Protein AF-A0A7R9DXJ0-F1 (afdb_monomer_lite)

Secondary structure (DSSP, 8-state):
-----------EEEEEEESS--S--HHHHHHHHHH-TTEEEEEEEE--S-HHHHHHHHHHHHTTS---SEEEEEE-S--HHHHHHHHHHHHHHHHHHHHTT-EEEE-

pLDDT: mean 82.28, std 13.17, range [39.06, 94.81]

Structure (mmCIF, N/CA/C/O backbone):
data_AF-A0A7R9DXJ0-F1
#
_entry.id   AF-A0A7R9DXJ0-F1
#
loop_
_atom_site.group_PDB
_atom_site.id
_atom_site.type_symbol
_atom_site.label_atom_id
_atom_site.label_alt_id
_atom_site.label_comp_id
_atom_site.label_asym_id
_atom_site.label_entity_id
_atom_site.label_seq_id
_atom_site.pdbx_PDB_ins_code
_atom_site.Cartn_x
_atom_site.Cartn_y
_atom_site.Cartn_z
_atom_site.occupancy
_atom_site.B_iso_or_equiv
_atom_site.auth_seq_id
_atom_site.auth_comp_id
_atom_site.auth_asym_id
_atom_site.auth_atom_id
_atom_site.pdbx_PDB_model_num
ATOM 1 N N . MET A 1 1 ? -40.713 -8.459 20.300 1.00 39.06 1 MET A N 1
ATOM 2 C CA . MET A 1 1 ? -39.605 -7.522 20.013 1.00 39.06 1 MET A CA 1
ATOM 3 C C . MET A 1 1 ? -38.894 -8.020 18.768 1.00 39.06 1 MET A C 1
ATOM 5 O O . MET A 1 1 ? -38.331 -9.104 18.799 1.00 39.06 1 MET A O 1
ATOM 9 N N . SER A 1 2 ? -39.019 -7.301 17.653 1.00 40.84 2 SER A N 1
ATOM 10 C CA . SER A 1 2 ? -38.411 -7.686 16.376 1.00 40.84 2 SER A CA 1
ATOM 11 C C . SER A 1 2 ? -36.960 -7.217 16.364 1.00 40.84 2 SER A C 1
ATOM 13 O O . SER A 1 2 ? -36.696 -6.034 16.151 1.00 40.84 2 SER A O 1
ATOM 15 N N . VAL A 1 3 ? -36.022 -8.127 16.621 1.00 47.97 3 VAL A N 1
ATOM 16 C CA . VAL A 1 3 ? -34.596 -7.883 16.380 1.00 47.97 3 VAL A CA 1
ATOM 17 C C . VAL A 1 3 ? -34.399 -7.732 14.873 1.00 47.97 3 VAL A C 1
ATOM 19 O O . VAL A 1 3 ? -34.497 -8.693 14.116 1.00 47.97 3 VAL A O 1
ATOM 22 N N . ARG A 1 4 ? -34.205 -6.492 14.413 1.00 46.66 4 ARG A N 1
ATOM 23 C CA . ARG A 1 4 ? -33.791 -6.232 13.031 1.00 46.66 4 ARG A CA 1
ATOM 24 C C . ARG A 1 4 ? -32.436 -6.921 12.829 1.00 46.66 4 ARG A C 1
ATOM 26 O O . ARG A 1 4 ? -31.551 -6.704 13.658 1.00 46.66 4 ARG A O 1
ATOM 33 N N . PRO A 1 5 ? -32.241 -7.724 11.772 1.00 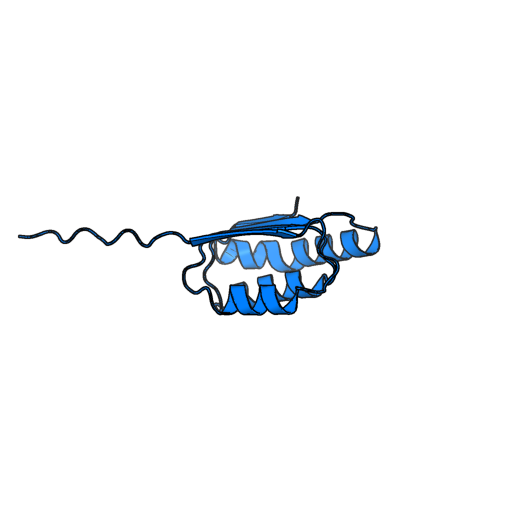48.31 5 PRO A N 1
ATOM 34 C CA . PRO A 1 5 ? -30.911 -8.204 11.459 1.00 48.31 5 PRO A CA 1
ATOM 35 C C . PRO A 1 5 ? -30.043 -6.982 11.157 1.00 48.31 5 PRO A C 1
ATOM 37 O O . PRO A 1 5 ? -30.427 -6.132 10.351 1.00 48.31 5 PRO A O 1
ATOM 40 N N . LEU A 1 6 ? -28.892 -6.878 11.827 1.00 51.62 6 LEU A N 1
ATOM 41 C CA . LEU A 1 6 ? -27.816 -5.991 11.401 1.00 51.62 6 LEU A CA 1
ATOM 42 C C . LEU A 1 6 ? -27.543 -6.334 9.939 1.00 51.62 6 LEU A C 1
ATOM 44 O O . LEU A 1 6 ? -27.084 -7.439 9.641 1.00 51.62 6 LEU A O 1
ATOM 48 N N . ALA A 1 7 ? -27.906 -5.426 9.032 1.00 52.59 7 ALA A N 1
ATOM 49 C CA . ALA A 1 7 ? -27.550 -5.538 7.631 1.00 52.59 7 ALA A CA 1
ATOM 50 C C . ALA A 1 7 ? -26.051 -5.840 7.592 1.00 52.59 7 ALA A C 1
ATOM 52 O O . ALA A 1 7 ? -25.252 -5.041 8.086 1.00 52.59 7 ALA A O 1
ATOM 53 N N . LYS A 1 8 ? -25.678 -7.026 7.097 1.00 49.50 8 LYS A N 1
ATOM 54 C CA . LYS A 1 8 ? -24.279 -7.354 6.837 1.00 49.50 8 LYS A CA 1
ATOM 55 C C . LYS A 1 8 ? -23.770 -6.233 5.938 1.00 49.50 8 LYS A C 1
ATOM 57 O O . LYS A 1 8 ? -24.169 -6.178 4.778 1.00 49.50 8 LYS A O 1
ATOM 62 N N . ARG A 1 9 ? -22.964 -5.308 6.475 1.00 53.75 9 ARG A N 1
ATOM 63 C CA . ARG A 1 9 ? -22.193 -4.383 5.643 1.00 53.75 9 ARG A CA 1
ATOM 64 C C . ARG A 1 9 ? -21.428 -5.284 4.688 1.00 53.75 9 ARG A C 1
ATOM 66 O O . ARG A 1 9 ? -20.631 -6.105 5.139 1.00 53.75 9 ARG A O 1
ATOM 73 N N . GLN A 1 10 ? -21.782 -5.230 3.411 1.00 55.00 10 GLN A N 1
ATOM 74 C CA . GLN A 1 10 ? -21.101 -6.004 2.391 1.00 55.00 10 GLN A CA 1
ATOM 75 C C . GLN A 1 10 ? -19.667 -5.477 2.387 1.00 55.00 10 GLN A C 1
ATOM 77 O O . GLN A 1 10 ? -19.438 -4.311 2.080 1.00 55.00 10 GLN A O 1
ATOM 82 N N . ALA A 1 11 ? -18.736 -6.296 2.869 1.00 60.12 11 ALA A N 1
ATOM 83 C CA . ALA A 1 11 ? -17.317 -6.017 2.776 1.00 60.12 11 ALA A CA 1
ATOM 84 C C . ALA A 1 11 ? -16.982 -5.923 1.289 1.00 60.12 11 ALA A C 1
ATOM 86 O O . ALA A 1 11 ? -17.192 -6.893 0.559 1.00 60.12 11 ALA A O 1
ATOM 87 N N . ILE A 1 12 ? -16.556 -4.746 0.834 1.00 78.00 12 ILE A N 1
ATOM 88 C CA . ILE A 1 12 ? -16.077 -4.579 -0.533 1.00 78.00 12 ILE A CA 1
ATOM 89 C C . ILE A 1 12 ? -14.566 -4.765 -0.478 1.00 78.00 12 ILE A C 1
ATOM 91 O O . ILE A 1 12 ? -13.866 -4.022 0.215 1.00 78.00 12 ILE A O 1
ATOM 95 N N . ASP A 1 13 ? -14.095 -5.782 -1.189 1.00 81.94 13 ASP A N 1
ATOM 96 C CA . ASP A 1 13 ? -12.683 -6.055 -1.415 1.00 81.94 13 ASP A CA 1
ATOM 97 C C . ASP A 1 13 ? -12.316 -5.575 -2.817 1.00 81.94 13 ASP A C 1
ATOM 99 O O . ASP A 1 13 ? -13.040 -5.844 -3.780 1.00 81.94 13 ASP A O 1
ATOM 103 N N . LEU A 1 14 ? -11.186 -4.882 -2.940 1.00 82.94 14 LEU A N 1
ATOM 104 C CA . LEU A 1 14 ? -10.641 -4.482 -4.231 1.00 82.94 14 LEU A CA 1
ATOM 105 C C . LEU A 1 14 ? -9.311 -5.198 -4.463 1.00 82.94 14 LEU A C 1
ATOM 107 O O . LEU A 1 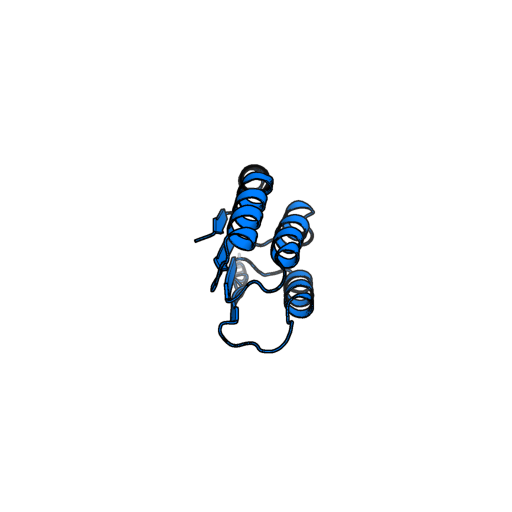14 ? -8.325 -4.925 -3.776 1.00 82.94 14 LEU A O 1
ATOM 111 N N . ASP A 1 15 ? -9.291 -6.094 -5.450 1.00 84.44 15 ASP A N 1
ATOM 112 C CA . ASP A 1 15 ? -8.077 -6.753 -5.940 1.00 84.44 15 ASP A CA 1
ATOM 113 C C . ASP A 1 15 ? -7.705 -6.168 -7.311 1.00 84.44 15 ASP A C 1
ATOM 115 O O . ASP A 1 15 ? -8.371 -6.411 -8.321 1.00 84.44 15 ASP A O 1
ATOM 119 N N . LEU A 1 16 ? -6.659 -5.343 -7.335 1.00 83.62 16 LEU A N 1
ATOM 120 C CA . LEU A 1 16 ? -6.130 -4.712 -8.539 1.00 83.62 16 LEU A CA 1
ATOM 121 C C . LEU A 1 16 ? -4.997 -5.562 -9.110 1.00 83.62 16 LEU A C 1
ATOM 123 O O . LEU A 1 16 ? -3.885 -5.569 -8.579 1.00 83.62 16 LEU A O 1
ATOM 127 N N . ASN A 1 17 ? -5.263 -6.231 -10.235 1.00 82.69 17 ASN A N 1
ATOM 128 C CA . ASN A 1 17 ? -4.278 -7.053 -10.933 1.00 82.69 17 ASN A CA 1
ATOM 129 C C . ASN A 1 17 ? -3.788 -6.390 -12.232 1.00 82.69 17 ASN A C 1
ATOM 131 O O . ASN A 1 17 ? -4.352 -6.595 -13.306 1.00 82.69 17 ASN A O 1
ATOM 135 N N . LEU A 1 18 ? -2.730 -5.582 -12.146 1.00 76.00 18 LEU A N 1
ATOM 136 C CA . LEU A 1 18 ? -2.289 -4.686 -13.227 1.00 76.00 18 LEU A CA 1
ATOM 137 C C . LEU A 1 18 ? -0.973 -5.152 -13.863 1.00 76.00 18 LEU A C 1
ATOM 139 O O . LEU A 1 18 ? -0.012 -4.395 -14.001 1.00 76.00 18 LEU A O 1
ATOM 143 N N . LYS A 1 19 ? -0.909 -6.431 -14.244 1.00 66.94 19 LYS A N 1
ATOM 144 C CA . LYS A 1 19 ? 0.323 -7.070 -14.752 1.00 66.94 19 LYS A CA 1
ATOM 145 C C . LYS A 1 19 ? 0.770 -6.574 -16.130 1.00 66.94 19 LYS A C 1
ATOM 147 O O . LYS A 1 19 ? 1.966 -6.559 -16.389 1.00 66.94 19 LYS A O 1
ATOM 152 N N . ASN A 1 20 ? -0.167 -6.160 -16.987 1.00 63.88 20 ASN A N 1
ATOM 153 C CA . ASN A 1 20 ? 0.093 -5.849 -18.401 1.00 63.88 20 ASN A CA 1
ATOM 154 C C . ASN A 1 20 ? -0.441 -4.478 -18.849 1.00 63.88 20 ASN A C 1
ATOM 156 O O . ASN A 1 20 ? -0.539 -4.226 -20.051 1.00 63.88 20 ASN A O 1
ATOM 160 N N . ASN A 1 21 ? -0.789 -3.586 -17.916 1.00 64.38 21 ASN A N 1
ATOM 161 C CA . ASN A 1 21 ? -1.281 -2.266 -18.301 1.00 64.38 21 ASN A CA 1
ATOM 162 C C . ASN A 1 21 ? -0.171 -1.463 -18.981 1.00 64.38 21 ASN A C 1
ATOM 164 O O . ASN A 1 21 ? 0.880 -1.203 -18.391 1.00 64.38 21 ASN A O 1
ATOM 168 N N . ARG A 1 22 ? -0.409 -1.098 -20.246 1.00 60.22 22 ARG A N 1
ATOM 169 C CA . ARG A 1 22 ? 0.448 -0.192 -21.025 1.00 60.22 22 ARG A CA 1
ATOM 170 C C . ARG A 1 22 ? 0.222 1.273 -20.648 1.00 60.22 22 ARG A C 1
ATOM 172 O O . ARG A 1 22 ? 1.120 2.079 -20.858 1.00 60.22 22 ARG A O 1
ATOM 179 N N . GLU A 1 23 ? -0.933 1.580 -20.067 1.00 67.00 23 GLU A N 1
ATOM 180 C CA . GLU A 1 23 ? -1.337 2.922 -19.649 1.00 67.00 23 GLU A CA 1
ATOM 181 C C . GLU A 1 23 ? -1.005 3.181 -18.172 1.00 67.00 23 GLU A C 1
ATOM 183 O O . GLU A 1 23 ? -0.974 2.256 -17.351 1.00 67.00 23 GLU A O 1
ATOM 188 N N . MET A 1 24 ? -0.744 4.449 -17.841 1.00 69.50 24 MET A N 1
ATOM 189 C CA . MET A 1 24 ? -0.637 4.917 -16.458 1.00 69.50 24 MET A CA 1
ATOM 190 C C . MET A 1 24 ? -2.047 4.996 -15.877 1.00 69.50 24 MET A C 1
ATOM 192 O O . MET A 1 24 ? -2.838 5.843 -16.273 1.00 69.50 24 MET A O 1
ATOM 196 N N . VAL A 1 25 ? -2.370 4.079 -14.970 1.00 78.25 25 VAL A N 1
ATOM 197 C CA . VAL A 1 25 ? -3.682 4.013 -14.300 1.00 78.25 25 VAL A CA 1
ATOM 198 C C . VAL A 1 25 ? -3.610 4.471 -12.846 1.00 78.25 25 VAL A C 1
ATOM 200 O O . VAL A 1 25 ? -4.581 4.345 -12.111 1.00 78.25 25 VAL A O 1
ATOM 203 N N . ASP A 1 26 ? -2.461 4.996 -12.430 1.00 77.25 26 ASP A N 1
ATOM 204 C CA . ASP A 1 26 ? -2.176 5.439 -11.069 1.00 77.25 26 ASP A CA 1
ATOM 205 C C . ASP A 1 26 ? -3.225 6.433 -10.538 1.00 77.25 26 ASP A C 1
ATOM 207 O O . ASP A 1 26 ? -3.784 6.213 -9.464 1.00 77.25 26 ASP A O 1
ATOM 211 N N . ASP A 1 27 ? -3.578 7.453 -11.325 1.00 80.06 27 ASP A N 1
ATOM 212 C CA . ASP A 1 27 ? -4.585 8.452 -10.938 1.00 80.06 27 ASP A CA 1
ATOM 213 C C . ASP A 1 27 ? -5.985 7.839 -10.791 1.00 80.06 27 ASP A C 1
ATOM 215 O O . ASP A 1 27 ? -6.718 8.153 -9.853 1.00 80.06 27 ASP A O 1
ATOM 219 N N . LEU A 1 28 ? -6.339 6.894 -11.671 1.00 82.44 28 LEU A N 1
ATOM 220 C CA . LEU A 1 28 ? -7.615 6.179 -11.604 1.00 82.44 28 LEU A CA 1
ATOM 221 C C . LEU A 1 28 ? -7.699 5.316 -10.338 1.00 82.44 28 LEU A C 1
ATOM 223 O O . LEU A 1 28 ? -8.759 5.217 -9.723 1.00 82.44 28 LEU A O 1
ATOM 227 N N . ILE A 1 29 ? -6.588 4.690 -9.938 1.00 84.00 29 ILE A N 1
ATOM 228 C CA . ILE A 1 29 ? -6.511 3.896 -8.707 1.00 84.00 29 ILE A CA 1
ATOM 229 C C . ILE A 1 29 ? -6.752 4.795 -7.496 1.00 84.00 29 ILE A C 1
ATOM 231 O O . ILE A 1 29 ? -7.559 4.442 -6.637 1.00 84.00 29 ILE A O 1
ATOM 235 N N . LEU A 1 30 ? -6.099 5.958 -7.445 1.00 86.44 30 LEU A N 1
ATOM 236 C CA . LEU A 1 30 ? -6.294 6.926 -6.366 1.00 86.44 30 LEU A CA 1
ATOM 237 C C . LEU A 1 30 ? -7.739 7.421 -6.315 1.00 86.44 30 LEU A C 1
ATOM 239 O O . LEU A 1 30 ? -8.341 7.423 -5.245 1.00 86.44 30 LEU A O 1
ATOM 243 N N . GLU A 1 31 ? -8.328 7.764 -7.461 1.00 86.88 31 GLU A N 1
ATOM 244 C CA . GLU A 1 31 ? -9.721 8.204 -7.536 1.00 86.88 31 GLU A CA 1
ATOM 245 C C . GLU A 1 31 ? -10.697 7.103 -7.089 1.00 86.88 31 GLU A C 1
ATOM 247 O O . GLU A 1 31 ? -11.665 7.369 -6.371 1.00 86.88 31 GLU A O 1
ATOM 252 N N . LEU A 1 32 ? -10.440 5.851 -7.471 1.00 85.50 32 LEU A N 1
ATOM 253 C CA . LEU A 1 32 ? -11.284 4.721 -7.098 1.00 85.50 32 LEU A CA 1
ATOM 254 C C . LEU A 1 32 ? -11.188 4.415 -5.601 1.00 85.50 32 LEU A C 1
ATOM 256 O O . LEU A 1 32 ? -12.213 4.188 -4.958 1.00 85.50 32 LEU A O 1
ATOM 260 N N . ILE A 1 33 ? -9.985 4.468 -5.031 1.00 86.62 33 ILE A N 1
ATOM 261 C CA . ILE A 1 33 ? -9.764 4.330 -3.589 1.00 86.62 33 ILE A CA 1
ATOM 262 C C . ILE A 1 33 ? -10.463 5.469 -2.839 1.00 86.62 33 ILE A C 1
ATOM 264 O O . ILE A 1 33 ? -11.205 5.208 -1.893 1.00 86.62 33 ILE A O 1
ATOM 268 N N . TYR A 1 34 ? -10.314 6.708 -3.312 1.00 85.94 34 TYR A N 1
ATOM 269 C CA . TYR A 1 34 ? -10.951 7.891 -2.733 1.00 85.94 34 TYR A CA 1
ATOM 270 C C . TYR A 1 34 ? -12.482 7.779 -2.700 1.00 85.94 34 TYR A C 1
ATOM 272 O O . TYR A 1 34 ? -13.120 8.127 -1.709 1.00 85.94 34 TYR A O 1
ATOM 280 N N . LYS A 1 35 ? -13.097 7.250 -3.765 1.00 84.50 35 LYS A N 1
ATOM 281 C CA . LYS A 1 35 ? -14.559 7.085 -3.852 1.00 84.50 35 LYS A CA 1
ATOM 282 C C . LYS A 1 35 ? -15.095 5.870 -3.087 1.00 84.50 35 LYS A C 1
ATOM 284 O O . LYS A 1 35 ? -16.305 5.772 -2.878 1.00 84.50 35 LYS A O 1
ATOM 289 N N . SER A 1 36 ? -14.238 4.944 -2.661 1.00 80.81 36 SER A N 1
ATOM 290 C CA . SER A 1 36 ? -14.659 3.661 -2.088 1.00 80.81 36 SER A CA 1
ATOM 291 C C . SER A 1 36 ? -14.727 3.696 -0.557 1.00 80.81 36 SER A C 1
ATOM 293 O O . SER A 1 36 ? -13.937 3.063 0.138 1.00 80.81 36 SER A O 1
ATOM 295 N N . SER A 1 37 ? -15.736 4.383 -0.013 1.00 74.12 37 SER A N 1
ATOM 296 C CA . SER A 1 37 ? -15.941 4.557 1.442 1.00 74.12 37 SER A CA 1
ATOM 297 C C . SER A 1 37 ? -16.216 3.263 2.228 1.00 74.12 37 SER A C 1
ATOM 299 O O . SER A 1 37 ? -16.122 3.247 3.457 1.00 74.12 37 SER A O 1
ATOM 301 N N . HIS A 1 38 ? -16.566 2.179 1.536 1.00 80.31 38 HIS A N 1
ATOM 302 C CA . HIS A 1 38 ? -16.835 0.857 2.113 1.00 80.31 38 HIS A CA 1
ATOM 303 C C . HIS A 1 38 ? -15.736 -0.169 1.822 1.00 80.31 38 HIS A C 1
ATOM 305 O O . HIS A 1 38 ? -15.920 -1.354 2.107 1.00 80.31 38 HIS A O 1
ATOM 311 N N . LEU A 1 39 ? -14.614 0.271 1.245 1.00 83.81 39 LEU A N 1
ATOM 312 C CA . LEU A 1 39 ? -13.476 -0.596 0.995 1.00 83.81 39 LEU A CA 1
ATOM 313 C C . LEU A 1 39 ? -12.901 -1.070 2.329 1.00 83.81 39 LEU A C 1
ATOM 315 O O . LEU A 1 39 ? -12.491 -0.249 3.146 1.00 83.81 39 LEU A O 1
ATOM 319 N N . LEU A 1 40 ? -12.878 -2.384 2.550 1.00 87.75 40 LEU A N 1
ATOM 320 C CA . LEU A 1 40 ? -12.270 -2.968 3.748 1.00 87.75 40 LEU A CA 1
ATOM 321 C C . LEU A 1 40 ? -10.860 -3.474 3.483 1.00 87.75 40 LEU A C 1
ATOM 323 O O . LEU A 1 40 ? -10.010 -3.356 4.359 1.00 87.75 40 LEU A O 1
ATOM 327 N N . ASN A 1 41 ? -10.599 -4.009 2.294 1.00 90.12 41 ASN A N 1
ATOM 328 C CA . ASN A 1 41 ? -9.295 -4.558 1.950 1.00 90.12 41 ASN A CA 1
ATOM 329 C C . ASN A 1 41 ? -8.870 -4.070 0.569 1.00 90.12 41 ASN A C 1
ATOM 331 O O . ASN A 1 41 ? -9.616 -4.195 -0.406 1.00 90.12 41 ASN A O 1
ATOM 335 N N . LEU A 1 42 ? -7.653 -3.540 0.498 1.00 90.56 42 LEU A N 1
ATOM 336 C CA . LEU A 1 42 ? -7.003 -3.149 -0.739 1.00 90.56 42 LEU A CA 1
ATOM 337 C C . LEU A 1 42 ? -5.848 -4.103 -1.020 1.00 90.56 42 LEU A C 1
ATOM 339 O O . LEU A 1 42 ? -4.892 -4.188 -0.247 1.00 90.56 42 LEU A O 1
ATOM 343 N N . LYS A 1 43 ? -5.921 -4.802 -2.149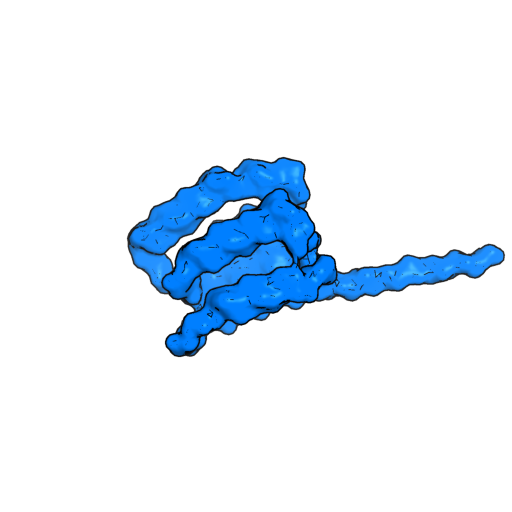 1.00 90.94 43 LYS A N 1
ATOM 344 C CA . LYS A 1 43 ? -4.841 -5.650 -2.634 1.00 90.94 43 LYS A CA 1
ATOM 345 C C . LYS A 1 43 ? -4.392 -5.185 -4.009 1.00 90.94 43 LYS A C 1
ATOM 347 O O . LYS A 1 43 ? -5.196 -5.042 -4.924 1.00 90.94 43 LYS A O 1
ATOM 352 N N . TYR A 1 44 ? -3.095 -4.963 -4.146 1.00 88.19 44 TYR A N 1
ATOM 353 C CA . TYR A 1 44 ? -2.458 -4.549 -5.384 1.00 88.19 44 TYR A CA 1
ATOM 354 C C . TYR A 1 44 ? -1.432 -5.601 -5.809 1.00 88.19 44 TYR A C 1
ATOM 356 O O . TYR A 1 44 ? -0.481 -5.866 -5.082 1.00 88.19 44 TYR A O 1
ATOM 364 N N . ASP A 1 45 ? -1.602 -6.188 -6.991 1.00 87.75 45 ASP A N 1
ATOM 365 C CA . ASP A 1 45 ? -0.670 -7.131 -7.624 1.00 87.75 45 ASP A CA 1
ATOM 366 C C . ASP A 1 45 ? -0.354 -6.629 -9.040 1.00 87.75 45 ASP A C 1
ATOM 368 O O . ASP A 1 45 ? -1.134 -6.814 -9.978 1.00 87.75 45 ASP A O 1
ATOM 372 N N . GLY A 1 46 ? 0.780 -5.955 -9.223 1.00 84.81 46 GLY A N 1
ATOM 373 C CA . GLY A 1 46 ? 1.055 -5.274 -10.488 1.00 84.81 46 GLY A CA 1
ATOM 374 C C . GLY A 1 46 ? 2.375 -4.518 -10.536 1.00 84.81 46 GLY A C 1
ATOM 375 O O . GLY A 1 46 ? 3.143 -4.500 -9.578 1.00 84.81 46 GLY A O 1
ATOM 376 N N . VAL A 1 47 ? 2.658 -3.904 -11.685 1.00 81.06 47 VAL A N 1
ATOM 377 C CA . VAL A 1 47 ? 3.849 -3.063 -11.864 1.00 81.06 47 VAL A CA 1
ATOM 378 C C . VAL A 1 47 ? 3.557 -1.661 -11.327 1.00 81.06 47 VAL A C 1
ATOM 380 O O . VAL A 1 47 ? 2.805 -0.912 -11.951 1.00 81.06 47 VAL A O 1
ATOM 383 N N . LEU A 1 48 ? 4.187 -1.292 -10.206 1.00 76.94 48 LEU A N 1
ATOM 384 C CA . LEU A 1 48 ? 4.160 0.077 -9.676 1.00 76.94 48 LEU A CA 1
ATOM 385 C C . LEU A 1 48 ? 4.976 0.989 -10.600 1.00 76.94 48 LEU A C 1
ATOM 387 O O . LEU A 1 48 ? 6.198 1.075 -10.484 1.00 76.94 48 LEU A O 1
ATOM 391 N N . ARG A 1 49 ? 4.299 1.641 -11.550 1.00 77.56 49 ARG A N 1
ATOM 392 C CA . ARG A 1 49 ? 4.928 2.591 -12.482 1.00 77.56 49 ARG A CA 1
ATOM 393 C C . ARG A 1 49 ? 5.275 3.908 -11.795 1.00 77.56 49 ARG A C 1
ATOM 395 O O . ARG A 1 49 ? 6.307 4.493 -12.110 1.00 77.56 49 ARG A O 1
ATOM 402 N N . ASN A 1 50 ? 4.446 4.338 -10.846 1.00 83.62 50 ASN A N 1
ATOM 403 C CA . ASN A 1 50 ? 4.702 5.492 -10.002 1.00 83.62 50 ASN A CA 1
ATOM 404 C C . ASN A 1 50 ? 4.667 5.080 -8.524 1.00 83.62 50 ASN A C 1
ATOM 406 O O . ASN A 1 50 ? 3.639 4.683 -7.984 1.00 83.62 50 ASN A O 1
ATOM 410 N N . ILE A 1 51 ? 5.809 5.182 -7.849 1.00 85.00 51 ILE A N 1
ATOM 411 C CA . ILE A 1 51 ? 5.933 4.823 -6.429 1.00 85.00 51 ILE A CA 1
ATOM 412 C C . ILE A 1 51 ? 5.184 5.813 -5.535 1.00 85.00 51 ILE A C 1
ATOM 414 O O . ILE A 1 51 ? 4.701 5.442 -4.463 1.00 85.00 51 ILE A O 1
ATOM 418 N N . ASN A 1 52 ? 5.017 7.055 -5.998 1.00 87.25 52 ASN A N 1
ATOM 419 C CA . ASN A 1 52 ? 4.253 8.052 -5.262 1.00 87.25 52 ASN A CA 1
ATOM 420 C C . ASN A 1 52 ? 2.785 7.644 -5.115 1.00 87.25 52 ASN A C 1
ATOM 422 O O . ASN A 1 52 ? 2.185 8.003 -4.112 1.00 87.25 52 ASN A O 1
ATOM 426 N N . THR A 1 53 ? 2.238 6.826 -6.021 1.00 87.69 53 THR A N 1
ATOM 427 C CA . THR A 1 53 ? 0.887 6.260 -5.887 1.00 87.69 53 THR A CA 1
ATOM 428 C C . THR A 1 53 ? 0.745 5.490 -4.579 1.00 87.69 53 THR A C 1
ATOM 430 O O . THR A 1 53 ? -0.211 5.691 -3.841 1.00 87.69 53 THR A O 1
ATOM 433 N N . LEU A 1 54 ? 1.722 4.643 -4.239 1.00 89.69 54 LEU A N 1
ATOM 434 C CA . LEU A 1 54 ? 1.686 3.885 -2.991 1.00 89.69 54 LEU A CA 1
ATOM 435 C C . LEU A 1 54 ? 1.797 4.804 -1.768 1.00 89.69 54 LEU A C 1
ATOM 437 O O . LEU A 1 54 ? 1.063 4.629 -0.798 1.00 89.69 54 LEU A O 1
ATOM 441 N N . ARG A 1 55 ? 2.689 5.799 -1.826 1.00 93.06 55 ARG A N 1
ATOM 442 C CA . ARG A 1 55 ? 2.833 6.794 -0.755 1.00 93.06 55 ARG A CA 1
ATOM 443 C C . ARG A 1 55 ? 1.526 7.564 -0.537 1.00 93.06 55 ARG A C 1
ATOM 445 O O . ARG A 1 55 ? 1.117 7.749 0.606 1.00 93.06 55 ARG A O 1
ATOM 452 N N . GLU A 1 56 ? 0.856 7.952 -1.615 1.00 91.88 56 GLU A N 1
ATOM 453 C CA . GLU A 1 56 ? -0.418 8.666 -1.571 1.00 91.88 56 GLU A CA 1
ATOM 454 C C . GLU A 1 56 ? -1.530 7.798 -0.973 1.00 91.88 56 GLU A C 1
ATOM 456 O O . GLU A 1 56 ? -2.240 8.250 -0.082 1.00 91.88 56 GLU A O 1
ATOM 461 N N . ILE A 1 57 ? -1.628 6.518 -1.356 1.00 91.12 57 ILE A N 1
ATOM 462 C CA . ILE A 1 57 ? -2.582 5.570 -0.750 1.00 91.12 57 ILE A CA 1
ATOM 463 C C . ILE A 1 57 ? -2.375 5.482 0.768 1.00 91.12 57 ILE A C 1
ATOM 465 O O . ILE A 1 57 ? -3.341 5.533 1.533 1.00 91.12 57 ILE A O 1
ATOM 469 N N . CYS A 1 58 ? -1.123 5.389 1.223 1.00 92.12 58 CYS A N 1
ATOM 470 C CA . CYS A 1 58 ? -0.817 5.382 2.650 1.00 92.12 58 CYS A CA 1
ATOM 471 C C . CYS A 1 58 ? -1.212 6.704 3.332 1.00 92.12 58 CYS A C 1
ATOM 473 O O . CYS A 1 58 ? -1.743 6.679 4.442 1.00 92.12 58 CYS A O 1
ATOM 475 N N . HIS A 1 59 ? -0.993 7.854 2.686 1.00 93.25 59 HIS A N 1
ATOM 476 C CA . HIS A 1 59 ? -1.417 9.156 3.208 1.00 93.25 59 HIS A CA 1
ATOM 477 C C . HIS A 1 59 ? -2.937 9.297 3.295 1.00 93.25 59 HIS A C 1
ATOM 479 O O . HIS A 1 59 ? -3.434 9.748 4.325 1.00 93.25 59 HIS A O 1
ATOM 485 N N . LEU A 1 60 ? -3.677 8.880 2.265 1.00 90.62 60 LEU A N 1
ATOM 486 C CA . LEU A 1 60 ? -5.143 8.884 2.266 1.00 90.62 60 LEU A CA 1
ATOM 487 C C . LEU A 1 60 ? -5.693 8.110 3.465 1.00 90.62 60 LEU A C 1
ATOM 489 O O . LEU A 1 60 ? -6.602 8.580 4.146 1.00 90.62 60 LEU A O 1
ATOM 493 N N . GLN A 1 61 ? -5.086 6.966 3.767 1.00 89.31 61 GLN A N 1
ATOM 494 C CA . GLN A 1 61 ? -5.481 6.157 4.907 1.00 89.31 61 GLN A CA 1
ATOM 495 C C . GLN A 1 61 ? -5.073 6.783 6.252 1.00 89.31 61 GLN A C 1
ATOM 497 O O . GLN A 1 61 ? -5.856 6.784 7.201 1.00 89.31 61 GLN A O 1
ATOM 502 N N . LEU A 1 62 ? -3.867 7.349 6.364 1.00 90.31 62 LEU A N 1
ATOM 503 C CA . LEU A 1 62 ? -3.443 8.029 7.594 1.00 90.31 62 LEU A CA 1
ATOM 504 C C . LEU A 1 62 ? -4.267 9.283 7.900 1.00 90.31 62 LEU A C 1
ATOM 506 O O . LEU A 1 62 ? -4.456 9.591 9.075 1.00 90.31 62 LEU A O 1
ATOM 510 N N . ASN A 1 63 ? -4.779 9.961 6.877 1.00 90.06 63 ASN A N 1
ATOM 511 C CA . ASN A 1 63 ? -5.605 11.160 7.005 1.00 90.06 63 ASN A CA 1
ATOM 512 C C . ASN A 1 63 ? -7.107 10.858 7.165 1.00 90.06 63 ASN A C 1
ATOM 514 O O . ASN A 1 63 ? -7.914 11.779 7.096 1.00 90.06 63 ASN A O 1
ATOM 518 N N . ASP A 1 64 ? -7.486 9.588 7.358 1.00 86.38 64 ASP A N 1
ATOM 519 C CA . ASP A 1 64 ? -8.881 9.138 7.500 1.00 86.38 64 ASP A CA 1
ATOM 520 C C . ASP A 1 64 ? -9.772 9.446 6.280 1.00 86.38 64 ASP A C 1
ATOM 522 O O . ASP A 1 64 ? -11.002 9.424 6.365 1.00 86.38 64 ASP A O 1
ATOM 526 N N . THR A 1 65 ? -9.163 9.688 5.113 1.00 86.06 65 THR A N 1
ATOM 527 C CA . THR A 1 65 ? -9.882 9.836 3.839 1.00 86.06 65 THR A CA 1
ATOM 528 C C . THR A 1 65 ? -10.473 8.500 3.391 1.00 86.06 65 THR A C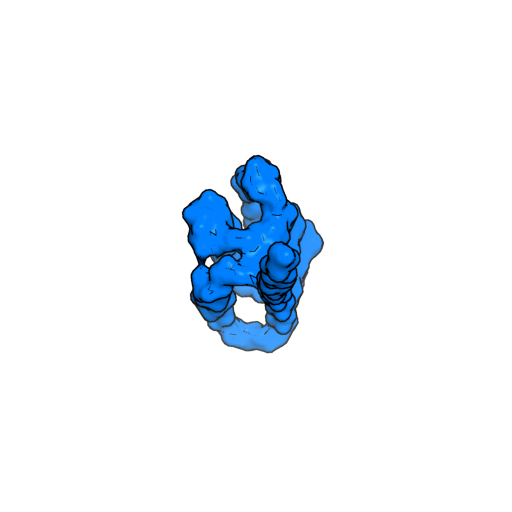 1
ATOM 530 O O . THR A 1 65 ? -11.532 8.450 2.766 1.00 86.06 65 THR A O 1
ATOM 533 N N . THR A 1 66 ? -9.795 7.403 3.727 1.00 85.75 66 THR A N 1
ATOM 534 C CA . THR A 1 66 ? -10.206 6.024 3.450 1.00 85.75 66 THR A CA 1
ATOM 535 C C . THR A 1 66 ? -10.250 5.221 4.748 1.00 85.75 66 THR A C 1
ATOM 537 O O . THR A 1 66 ? -9.600 5.575 5.726 1.00 85.75 66 THR A O 1
ATOM 540 N N . ASN A 1 67 ? -11.028 4.134 4.769 1.00 84.94 67 ASN A N 1
ATOM 541 C CA . ASN A 1 67 ? -11.271 3.333 5.977 1.00 84.94 67 ASN A CA 1
ATOM 542 C C . ASN A 1 67 ? -10.979 1.837 5.777 1.00 84.94 67 ASN A C 1
ATOM 544 O O . ASN A 1 67 ? -11.598 0.991 6.428 1.00 84.94 67 ASN A O 1
ATOM 548 N N . PHE A 1 68 ? -10.054 1.491 4.876 1.00 86.75 68 PHE A N 1
ATOM 549 C CA . PHE A 1 68 ? -9.690 0.089 4.689 1.00 86.75 68 PHE A CA 1
ATOM 550 C C . PHE A 1 68 ? -8.827 -0.407 5.857 1.00 86.75 68 PHE A C 1
ATOM 552 O O . PHE A 1 68 ? -7.996 0.308 6.406 1.00 86.75 68 PHE A O 1
ATOM 559 N N . GLN A 1 69 ? -9.048 -1.654 6.258 1.00 90.06 69 GLN A N 1
ATOM 560 C CA . GLN A 1 69 ? -8.363 -2.325 7.364 1.00 90.06 69 GLN A CA 1
ATOM 561 C C . GLN A 1 69 ? -7.060 -2.985 6.920 1.00 90.06 69 GLN A C 1
ATOM 563 O O . GLN A 1 69 ? -6.189 -3.252 7.748 1.00 90.06 69 GLN A O 1
ATOM 568 N N . SER A 1 70 ? -6.912 -3.266 5.624 1.00 92.25 70 SER A N 1
ATOM 569 C CA . SER A 1 70 ? -5.689 -3.857 5.097 1.00 92.25 70 SER A CA 1
ATOM 570 C C . SER A 1 70 ? -5.271 -3.285 3.748 1.00 92.25 70 SER A C 1
ATOM 572 O O . SER A 1 70 ? -6.100 -2.976 2.891 1.00 92.25 70 SER A O 1
ATOM 574 N N . LEU A 1 71 ? -3.955 -3.169 3.586 1.00 93.00 71 LEU A N 1
ATOM 575 C CA . LEU A 1 71 ? -3.256 -2.797 2.369 1.00 93.00 71 LEU A CA 1
ATOM 576 C C . LEU A 1 71 ? -2.170 -3.838 2.102 1.00 93.00 71 LEU A C 1
ATOM 578 O O . LEU A 1 71 ? -1.152 -3.894 2.797 1.00 93.00 71 LEU A O 1
ATOM 582 N N . TYR A 1 72 ? -2.395 -4.654 1.081 1.00 93.12 72 TYR A N 1
ATOM 583 C CA . TYR A 1 72 ? -1.450 -5.655 0.606 1.00 93.12 72 TYR A CA 1
ATOM 584 C C . TYR A 1 72 ? -0.928 -5.255 -0.763 1.00 93.12 72 TYR A C 1
ATOM 586 O O . TYR A 1 72 ? -1.702 -5.070 -1.700 1.00 93.12 72 TYR A O 1
ATOM 594 N N . VAL A 1 73 ? 0.386 -5.159 -0.899 1.00 90.94 73 VAL A N 1
ATOM 595 C CA . VAL A 1 73 ? 1.026 -4.733 -2.141 1.00 90.94 73 VAL A CA 1
ATOM 596 C C . VAL A 1 73 ? 2.034 -5.789 -2.553 1.00 90.94 73 VAL A C 1
ATOM 598 O O . VAL A 1 73 ? 2.920 -6.136 -1.785 1.00 90.94 73 VAL A O 1
ATOM 601 N N . ARG A 1 74 ? 1.911 -6.294 -3.775 1.00 90.56 74 ARG A N 1
ATOM 602 C CA . ARG A 1 74 ? 2.855 -7.220 -4.396 1.00 90.56 74 ARG A CA 1
ATOM 603 C C . ARG A 1 74 ? 3.357 -6.604 -5.702 1.00 90.56 74 ARG A C 1
ATOM 605 O O . ARG A 1 74 ? 2.784 -6.856 -6.771 1.00 90.56 74 ARG A O 1
ATOM 612 N N . PRO A 1 75 ? 4.367 -5.724 -5.628 1.00 86.94 75 PRO A N 1
ATOM 613 C CA . PRO A 1 75 ? 4.924 -5.076 -6.798 1.00 86.94 75 PRO A CA 1
ATOM 614 C C . PRO A 1 75 ? 5.583 -6.093 -7.730 1.00 86.94 75 PRO A C 1
ATOM 616 O O . PRO A 1 75 ? 6.210 -7.057 -7.297 1.00 86.94 75 PRO A O 1
ATOM 619 N N . LYS A 1 76 ? 5.523 -5.835 -9.032 1.00 85.50 76 LYS A N 1
ATOM 620 C CA . LYS A 1 76 ? 6.242 -6.605 -10.050 1.00 85.50 76 LYS A CA 1
ATOM 621 C C . LYS A 1 76 ? 7.296 -5.763 -10.747 1.00 85.50 76 LYS A C 1
ATOM 623 O O . LYS A 1 76 ? 7.136 -4.554 -10.879 1.00 85.50 76 LYS A O 1
ATOM 628 N N . ASN A 1 77 ? 8.333 -6.434 -11.251 1.00 79.06 77 ASN A N 1
ATOM 629 C CA . ASN A 1 77 ? 9.427 -5.836 -12.024 1.00 79.06 77 ASN A CA 1
ATOM 630 C C . ASN A 1 77 ? 10.123 -4.673 -11.293 1.00 79.06 77 ASN A C 1
ATOM 632 O O . ASN A 1 77 ? 10.367 -3.617 -11.873 1.00 79.06 77 ASN A O 1
ATOM 636 N N . LEU A 1 78 ? 10.432 -4.867 -10.008 1.00 80.31 78 LEU A N 1
ATOM 637 C CA . LEU A 1 78 ? 11.195 -3.898 -9.227 1.00 80.31 78 LEU A CA 1
ATOM 638 C C . LEU A 1 78 ? 12.651 -3.856 -9.699 1.00 80.31 78 LEU A C 1
ATOM 640 O O . LEU A 1 78 ? 13.341 -4.873 -9.664 1.00 80.31 78 LEU A O 1
ATOM 644 N N . ASN A 1 79 ? 13.111 -2.672 -10.100 1.00 84.12 79 ASN A N 1
ATOM 645 C CA . ASN A 1 79 ? 14.537 -2.362 -10.177 1.00 84.12 79 ASN A CA 1
ATOM 646 C C . ASN A 1 79 ? 15.053 -1.922 -8.788 1.00 84.12 79 ASN A C 1
ATOM 648 O O . ASN A 1 79 ? 14.260 -1.724 -7.863 1.00 84.12 79 ASN A O 1
ATOM 652 N N . ASP A 1 80 ? 16.368 -1.758 -8.638 1.00 86.06 80 ASP A N 1
ATOM 653 C CA . ASP A 1 80 ? 16.984 -1.421 -7.343 1.00 86.06 80 ASP A CA 1
ATOM 654 C C . ASP A 1 80 ? 16.495 -0.078 -6.782 1.00 86.06 80 ASP A C 1
ATOM 656 O O . ASP A 1 80 ? 16.222 0.038 -5.588 1.00 86.06 80 ASP A O 1
ATOM 660 N N . THR A 1 81 ? 16.291 0.918 -7.650 1.00 84.88 81 THR A N 1
ATOM 661 C CA . THR A 1 81 ? 15.728 2.221 -7.268 1.00 84.88 81 THR A CA 1
ATOM 662 C C . THR A 1 81 ? 14.325 2.074 -6.682 1.00 84.88 81 THR A C 1
ATOM 664 O O . THR A 1 81 ? 14.025 2.631 -5.627 1.00 84.88 81 THR A O 1
ATOM 667 N N . ASN A 1 82 ? 13.472 1.283 -7.333 1.00 83.88 82 ASN A N 1
ATOM 668 C CA . ASN A 1 82 ? 12.100 1.068 -6.899 1.00 83.88 82 ASN A CA 1
ATOM 669 C C . ASN A 1 82 ? 12.044 0.247 -5.613 1.00 83.88 82 ASN A C 1
ATOM 671 O O . ASN A 1 82 ? 11.197 0.505 -4.763 1.00 83.88 82 ASN A O 1
ATOM 675 N N . ARG A 1 83 ? 12.957 -0.718 -5.453 1.00 87.69 83 ARG A N 1
ATOM 676 C CA . ARG A 1 83 ? 13.085 -1.507 -4.226 1.00 87.69 83 ARG A CA 1
ATOM 677 C C . ARG A 1 83 ? 13.435 -0.616 -3.035 1.00 87.69 83 ARG A C 1
ATOM 679 O O . ARG A 1 83 ? 12.713 -0.658 -2.045 1.00 87.69 83 ARG A O 1
ATOM 686 N N . SER A 1 84 ? 14.455 0.235 -3.162 1.00 89.81 84 SER A N 1
ATOM 687 C CA . SER A 1 84 ? 14.844 1.166 -2.092 1.00 89.81 84 SER A CA 1
ATOM 688 C C . SER A 1 84 ? 13.688 2.085 -1.698 1.00 89.81 84 SER A C 1
ATOM 690 O O . SER A 1 84 ? 13.372 2.216 -0.522 1.00 89.81 84 SER A O 1
ATOM 692 N N . ALA A 1 85 ? 12.997 2.672 -2.678 1.00 89.56 85 ALA A N 1
ATOM 693 C CA . ALA A 1 85 ? 11.891 3.580 -2.391 1.00 89.56 85 ALA A CA 1
ATOM 694 C C . ALA A 1 85 ? 10.683 2.872 -1.743 1.00 89.56 85 ALA A C 1
ATOM 696 O O . ALA A 1 85 ? 9.968 3.471 -0.942 1.00 89.56 85 ALA A O 1
ATOM 697 N N . ILE A 1 86 ? 10.454 1.594 -2.056 1.00 90.44 86 ILE A N 1
ATOM 698 C CA . ILE A 1 86 ? 9.429 0.776 -1.396 1.00 90.44 86 ILE A CA 1
ATOM 699 C C . ILE A 1 86 ? 9.814 0.457 0.047 1.00 90.44 86 ILE A C 1
ATOM 701 O O . ILE A 1 86 ? 8.959 0.541 0.926 1.00 90.44 86 ILE A O 1
ATOM 705 N N . GLU A 1 87 ? 11.077 0.125 0.306 1.00 9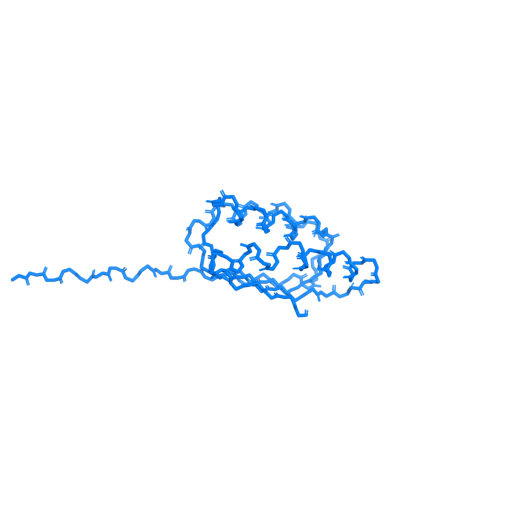1.19 87 GLU A N 1
ATOM 706 C CA . GLU A 1 87 ? 11.582 -0.095 1.664 1.00 91.19 87 GLU A CA 1
ATOM 707 C C . GLU A 1 87 ? 11.476 1.178 2.515 1.00 91.19 87 GLU A C 1
ATOM 709 O O . GLU A 1 87 ? 11.085 1.105 3.683 1.00 91.19 87 GLU A O 1
ATOM 714 N N . ASP A 1 88 ? 11.747 2.343 1.920 1.00 93.06 88 ASP A N 1
ATOM 715 C CA . ASP A 1 88 ? 11.563 3.644 2.566 1.00 93.06 88 ASP A CA 1
ATOM 716 C C . ASP A 1 88 ? 10.089 3.887 2.909 1.00 93.06 88 ASP A C 1
ATOM 718 O O . ASP A 1 88 ? 9.765 4.194 4.054 1.00 93.06 88 ASP A O 1
ATOM 722 N N . ILE A 1 89 ? 9.165 3.653 1.967 1.00 93.25 89 ILE A N 1
ATOM 723 C CA . ILE A 1 89 ? 7.721 3.740 2.242 1.00 93.25 89 ILE A CA 1
ATOM 724 C C . ILE A 1 89 ? 7.319 2.756 3.344 1.00 93.25 89 ILE A C 1
ATOM 726 O O . ILE A 1 89 ? 6.581 3.106 4.265 1.00 93.25 89 ILE A O 1
ATOM 730 N N . GLN A 1 90 ? 7.794 1.516 3.290 1.00 93.12 90 GLN A N 1
ATOM 731 C CA . GLN A 1 90 ? 7.462 0.538 4.314 1.00 93.12 90 GLN A CA 1
ATOM 732 C C . GLN A 1 90 ? 7.927 1.020 5.690 1.00 93.12 90 GLN A C 1
ATOM 734 O O . GLN A 1 90 ? 7.155 0.968 6.648 1.00 93.12 90 GLN A O 1
ATOM 739 N N . ARG A 1 91 ? 9.140 1.562 5.792 1.00 94.06 91 ARG A N 1
ATOM 740 C CA . ARG A 1 91 ? 9.679 2.119 7.035 1.00 94.06 91 ARG A CA 1
ATOM 741 C C . ARG A 1 91 ? 8.892 3.336 7.526 1.00 94.06 91 ARG A C 1
ATOM 743 O O . ARG A 1 91 ? 8.575 3.406 8.711 1.00 94.06 91 ARG A O 1
ATOM 750 N N . ASP A 1 92 ? 8.543 4.251 6.626 1.00 94.69 92 ASP A N 1
ATOM 751 C CA . ASP A 1 92 ? 7.880 5.520 6.944 1.00 94.69 92 ASP A CA 1
ATOM 752 C C . ASP A 1 92 ? 6.439 5.354 7.442 1.00 94.69 92 ASP A C 1
ATOM 754 O O . ASP A 1 92 ? 5.943 6.206 8.195 1.00 94.69 92 ASP A O 1
ATOM 758 N N . PHE A 1 93 ? 5.754 4.295 6.994 1.00 94.81 93 PHE A N 1
ATOM 759 C CA . PHE A 1 93 ? 4.315 4.119 7.199 1.00 94.81 93 PHE A CA 1
ATOM 760 C C . PHE A 1 93 ? 3.935 2.912 8.059 1.00 94.81 93 PHE A C 1
ATOM 762 O O . PHE A 1 93 ? 2.856 2.942 8.647 1.00 94.81 93 PHE A O 1
ATOM 769 N N . SER A 1 94 ? 4.778 1.878 8.192 1.00 92.56 94 SER A N 1
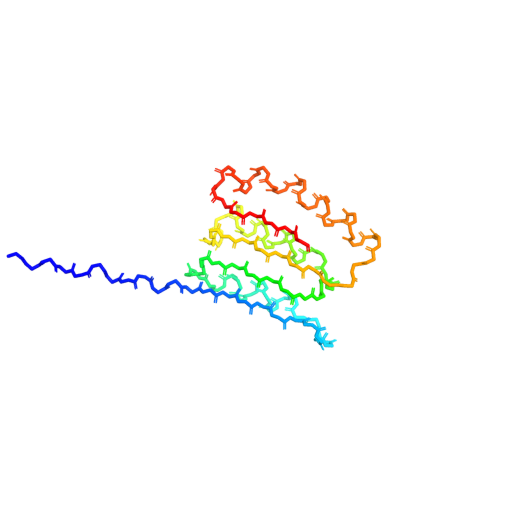ATOM 770 C CA . SER A 1 94 ? 4.392 0.654 8.923 1.00 92.56 94 SER A CA 1
ATOM 771 C C . SER A 1 94 ? 3.990 0.921 10.373 1.00 92.56 94 SER A C 1
ATOM 773 O O . SER A 1 94 ? 2.959 0.419 10.809 1.00 92.56 94 SER A O 1
ATOM 775 N N . SER A 1 95 ? 4.755 1.731 11.114 1.00 93.25 95 SER A N 1
ATOM 776 C CA . SER A 1 95 ? 4.422 2.071 12.506 1.00 93.25 95 SER A CA 1
ATOM 777 C C . SER A 1 95 ? 3.129 2.883 12.600 1.00 93.25 95 SER A C 1
ATOM 779 O O . SER A 1 95 ? 2.225 2.516 13.343 1.00 93.25 95 SER A O 1
ATOM 781 N N . LYS A 1 96 ? 2.999 3.928 11.778 1.00 94.44 96 LYS A N 1
ATOM 782 C CA . LYS A 1 96 ? 1.836 4.831 11.761 1.00 94.44 96 LYS A CA 1
ATOM 783 C C . LYS A 1 96 ? 0.538 4.108 11.387 1.00 94.44 96 LYS A C 1
ATOM 785 O O . LYS A 1 96 ? -0.515 4.372 11.957 1.00 94.44 96 LYS A O 1
ATOM 790 N N . LEU A 1 97 ? 0.601 3.192 10.421 1.00 92.31 97 LEU A N 1
ATOM 791 C CA . LEU A 1 97 ? -0.552 2.388 10.012 1.00 92.31 97 LEU A CA 1
ATOM 792 C C . LEU A 1 97 ? -0.897 1.336 11.076 1.00 92.31 97 LEU A C 1
ATOM 794 O O . LEU A 1 97 ? -2.077 1.128 11.361 1.00 92.31 97 LEU A O 1
ATOM 798 N N . ALA A 1 98 ? 0.107 0.735 11.722 1.00 92.44 98 ALA A N 1
ATOM 799 C CA . ALA A 1 98 ? -0.107 -0.205 12.820 1.00 92.44 98 ALA A CA 1
ATOM 800 C C . ALA A 1 98 ? -0.761 0.454 14.049 1.00 92.44 98 ALA A C 1
ATOM 802 O O . ALA A 1 98 ? -1.638 -0.155 14.658 1.00 92.44 98 ALA A O 1
ATOM 803 N N . GLU A 1 99 ? -0.409 1.703 14.376 1.00 93.50 99 GLU A N 1
ATOM 804 C CA . GLU A 1 99 ? -1.070 2.495 15.431 1.00 93.50 99 GLU A CA 1
ATOM 805 C C . GLU A 1 99 ? -2.576 2.664 15.175 1.00 93.50 99 GLU A C 1
ATOM 807 O O . GLU A 1 99 ? -3.375 2.666 16.109 1.00 93.50 99 GLU A O 1
ATOM 812 N N . LYS A 1 100 ? -2.978 2.729 13.902 1.00 90.50 100 LYS A N 1
ATOM 813 C CA . LYS A 1 100 ? -4.382 2.769 13.470 1.00 90.50 100 LYS A CA 1
ATOM 814 C C . LYS A 1 100 ? -4.986 1.382 13.229 1.00 90.50 100 LYS A C 1
ATOM 816 O O . LYS A 1 100 ? -6.073 1.277 12.666 1.00 90.50 100 LYS A O 1
ATOM 821 N N . THR A 1 101 ? -4.318 0.307 13.653 1.00 91.44 101 THR A N 1
ATOM 822 C CA . THR A 1 101 ? -4.738 -1.098 13.474 1.00 91.44 101 THR A CA 1
ATOM 823 C C . THR A 1 101 ? -4.883 -1.548 12.015 1.00 91.44 101 THR A C 1
ATOM 825 O O . THR A 1 101 ? -5.588 -2.512 11.723 1.00 91.44 101 THR A O 1
ATOM 828 N N . ILE A 1 102 ? -4.194 -0.879 11.088 1.00 91.31 102 ILE A N 1
ATOM 829 C CA . ILE A 1 102 ? -4.223 -1.209 9.662 1.00 91.31 102 ILE A CA 1
ATOM 830 C C . ILE A 1 102 ? -3.109 -2.203 9.354 1.00 91.31 102 ILE A C 1
ATOM 832 O O . ILE A 1 102 ? -1.937 -1.982 9.668 1.00 91.31 102 ILE A O 1
ATOM 836 N N . ILE A 1 103 ? -3.466 -3.297 8.688 1.00 93.31 103 ILE A N 1
ATOM 837 C CA . ILE A 1 103 ? -2.503 -4.296 8.239 1.00 93.31 103 ILE A CA 1
ATOM 838 C C . ILE A 1 103 ? -1.861 -3.798 6.947 1.00 93.31 103 ILE A C 1
ATOM 840 O O . ILE A 1 103 ? -2.484 -3.837 5.891 1.00 93.31 103 ILE A O 1
ATOM 844 N N . PHE A 1 104 ? -0.604 -3.371 7.021 1.00 94.00 104 PHE A N 1
ATOM 845 C CA . PHE A 1 104 ? 0.178 -2.989 5.850 1.00 94.00 104 PHE A CA 1
ATOM 846 C C . PHE A 1 104 ? 1.259 -4.026 5.565 1.00 94.00 104 PHE A C 1
ATOM 848 O O . PHE A 1 104 ? 2.104 -4.296 6.421 1.00 94.00 104 PHE A O 1
ATOM 855 N N . LYS A 1 105 ? 1.232 -4.624 4.370 1.00 93.31 105 LYS A N 1
ATOM 856 C CA . LYS A 1 105 ? 2.264 -5.568 3.929 1.00 93.31 105 LYS A CA 1
ATOM 857 C C . LYS A 1 105 ? 2.666 -5.317 2.488 1.00 93.31 105 LYS A C 1
ATOM 859 O O . LYS A 1 105 ? 1.811 -5.155 1.617 1.00 93.31 105 LYS A O 1
ATOM 864 N N . ILE A 1 106 ? 3.971 -5.368 2.257 1.00 90.12 106 ILE A N 1
ATOM 865 C CA . ILE A 1 106 ? 4.565 -5.392 0.927 1.00 90.12 106 ILE A CA 1
ATOM 866 C C . ILE A 1 106 ? 5.329 -6.711 0.788 1.00 90.12 106 ILE A C 1
ATOM 868 O O . ILE A 1 106 ? 6.106 -7.054 1.680 1.00 90.12 106 ILE A O 1
ATOM 872 N N . GLU A 1 107 ? 5.056 -7.457 -0.283 1.00 84.69 107 GLU A N 1
ATOM 873 C CA . GLU A 1 107 ? 5.668 -8.759 -0.605 1.00 84.69 107 GLU A CA 1
ATOM 874 C C . GLU A 1 107 ? 6.473 -8.720 -1.904 1.00 84.69 107 GLU A C 1
ATOM 876 O O . GLU A 1 107 ? 5.973 -8.131 -2.891 1.00 84.69 107 GLU A O 1
#

Foldseek 3Di:
DDDDPPPPLPADEDAAAAADDPDDCLVVVLVVQLPCQRHAEYHYHYACPDLVSVVVSLVCVLVVSHDHQEYEYEHPPDDPVNVVSVVVSCVVRVVSCVVVNHHYDYD

Organism: Timema poppense (NCBI:txid170557)

Sequence (107 aa):
MSVRPLAKRQAIDLDLNLKNNREMVDDLILELIYKSSHLLNLKYDGVLRNINTLREICHLQLNDTTNFQSLYVRPKNLNDTNRSAIEDIQRDFSSKLAEKTIIFKIE

Radius of gyration: 15.45 Å; chains: 1; bounding box: 57×20×41 Å